Protein AF-A0AAW5BSU6-F1 (afdb_monomer_lite)

pLDDT: mean 76.82, std 16.12, range [39.88, 95.19]

Radius of gyration: 14.84 Å; chains: 1; bounding box: 46×30×34 Å

Secondary structure (DSSP, 8-state):
------HHHHEEEEE-TTS-EEEEE-HHHHHHHHHH---HHHHHHHHHHHHHHTS-------------------

Structure (mmCIF, N/CA/C/O backbone):
data_AF-A0AAW5BSU6-F1
#
_entry.id   AF-A0AAW5BSU6-F1
#
loop_
_atom_site.group_PDB
_atom_site.id
_atom_site.type_symbol
_atom_site.label_atom_id
_atom_site.label_alt_id
_atom_site.label_comp_id
_atom_site.label_asym_id
_atom_site.label_entity_id
_atom_site.label_seq_id
_atom_site.pdbx_PDB_ins_code
_atom_site.Cartn_x
_atom_site.Cartn_y
_atom_site.Cartn_z
_atom_site.occupancy
_atom_site.B_iso_or_equiv
_atom_site.auth_seq_id
_atom_site.auth_comp_id
_atom_site.auth_asym_id
_atom_site.auth_atom_id
_atom_site.pdbx_PDB_model_num
ATOM 1 N N . LYS A 1 1 ? -20.859 -19.697 -4.890 1.00 43.00 1 LYS A N 1
ATOM 2 C CA . LYS A 1 1 ? -19.411 -19.480 -4.662 1.00 43.00 1 LYS A CA 1
ATOM 3 C C . LYS A 1 1 ? -19.021 -18.248 -5.466 1.00 43.00 1 LYS A C 1
ATOM 5 O O . LYS A 1 1 ? -18.819 -18.364 -6.663 1.00 43.00 1 LYS A O 1
ATOM 10 N N . SER A 1 2 ? -19.078 -17.083 -4.829 1.00 53.38 2 SER A N 1
ATOM 11 C CA . SER A 1 2 ? -18.907 -15.749 -5.429 1.00 53.38 2 SER A CA 1
ATOM 12 C C . SER A 1 2 ? -17.692 -15.006 -4.857 1.00 53.38 2 SER A C 1
ATOM 14 O O . SER A 1 2 ? -17.482 -13.851 -5.185 1.00 53.38 2 SER A O 1
ATOM 16 N N . ASP A 1 3 ? -16.876 -15.680 -4.037 1.00 59.72 3 ASP A N 1
ATOM 17 C CA . ASP A 1 3 ? -15.678 -15.121 -3.386 1.00 59.72 3 ASP A CA 1
ATOM 18 C C . ASP A 1 3 ? -14.427 -15.124 -4.280 1.00 59.72 3 ASP A C 1
ATOM 20 O O . ASP A 1 3 ? -13.304 -15.007 -3.794 1.00 59.72 3 ASP A O 1
ATOM 24 N N . VAL A 1 4 ? -14.592 -15.311 -5.590 1.00 60.72 4 VAL A N 1
ATOM 25 C CA . VAL A 1 4 ? -13.485 -15.197 -6.541 1.00 60.72 4 VAL A CA 1
ATOM 26 C C . VAL A 1 4 ? -13.565 -13.799 -7.133 1.00 60.72 4 VAL A C 1
ATOM 28 O O . VAL A 1 4 ? -14.385 -13.543 -8.011 1.00 60.72 4 VAL A O 1
ATOM 31 N N . LEU A 1 5 ? -12.750 -12.891 -6.597 1.00 60.56 5 LEU A N 1
ATOM 32 C CA . LEU A 1 5 ? -12.527 -11.574 -7.184 1.00 60.56 5 LEU A CA 1
ATOM 33 C C . LEU A 1 5 ? -12.020 -11.767 -8.620 1.00 60.56 5 LEU A C 1
ATOM 35 O O . LEU A 1 5 ? -11.054 -12.493 -8.839 1.00 60.56 5 LEU A O 1
ATOM 39 N N . ASN A 1 6 ? -12.704 -11.176 -9.598 1.00 61.41 6 ASN A N 1
ATOM 40 C CA . ASN A 1 6 ? -12.310 -11.267 -10.999 1.00 61.41 6 ASN A CA 1
ATOM 41 C C . ASN A 1 6 ? -11.037 -10.433 -11.213 1.00 61.41 6 ASN A C 1
ATOM 43 O O . ASN A 1 6 ? -11.058 -9.226 -10.978 1.00 61.41 6 ASN A O 1
ATOM 47 N N . ASP A 1 7 ? -9.944 -11.049 -11.672 1.00 57.44 7 ASP A N 1
ATOM 48 C CA . ASP A 1 7 ? -8.643 -10.381 -11.852 1.00 57.44 7 ASP A CA 1
ATOM 49 C C . ASP A 1 7 ? -8.742 -9.111 -12.723 1.00 57.44 7 ASP A C 1
ATOM 51 O O . ASP A 1 7 ? -8.020 -8.139 -12.494 1.00 57.44 7 ASP A O 1
ATOM 55 N N . TYR A 1 8 ? -9.700 -9.076 -13.661 1.00 51.69 8 TYR A N 1
ATOM 56 C CA . TYR A 1 8 ? -9.980 -7.922 -14.527 1.00 51.69 8 TYR A CA 1
ATOM 57 C C . TYR A 1 8 ? -10.617 -6.717 -13.813 1.00 51.69 8 TYR A C 1
ATOM 59 O O . TYR A 1 8 ? -10.496 -5.591 -14.294 1.00 51.69 8 TYR A O 1
ATOM 67 N N . GLU A 1 9 ? -11.303 -6.916 -12.685 1.00 59.56 9 GLU A N 1
ATOM 68 C CA . GLU A 1 9 ? -11.918 -5.818 -11.920 1.00 59.56 9 GLU A CA 1
ATOM 69 C C . GLU A 1 9 ? -10.942 -5.199 -10.913 1.00 59.56 9 GLU A C 1
ATOM 71 O O . GLU A 1 9 ? -11.131 -4.062 -10.470 1.00 59.56 9 GLU A O 1
ATOM 76 N N . VAL A 1 10 ? -9.884 -5.936 -10.568 1.00 62.97 10 VAL A N 1
ATOM 77 C CA . VAL A 1 10 ? -9.076 -5.676 -9.377 1.00 62.97 10 VAL A CA 1
ATOM 78 C C . VAL A 1 10 ? -7.649 -5.233 -9.696 1.00 62.97 10 VAL A C 1
ATOM 80 O O . VAL A 1 10 ? -7.044 -4.556 -8.865 1.00 62.97 10 VAL A O 1
ATOM 83 N N . CYS A 1 11 ? -7.135 -5.533 -10.894 1.00 73.62 11 CYS A N 1
ATOM 84 C CA . CYS A 1 11 ? -5.879 -4.994 -11.414 1.00 73.62 11 CYS A CA 1
ATOM 85 C C . CYS A 1 11 ? -6.133 -4.153 -12.675 1.00 73.62 11 CYS A C 1
ATOM 87 O O . CYS A 1 11 ? -6.726 -4.632 -13.641 1.00 73.62 11 CYS A O 1
ATOM 89 N N . ARG A 1 12 ? -5.669 -2.898 -12.690 1.00 78.88 12 ARG A N 1
ATOM 90 C CA . ARG A 1 12 ? -5.659 -2.050 -13.892 1.00 78.88 12 ARG A CA 1
ATOM 91 C C . ARG A 1 12 ? -4.241 -1.668 -14.265 1.00 78.88 12 ARG A C 1
ATOM 93 O O . ARG A 1 12 ? -3.505 -1.133 -13.442 1.00 78.88 12 ARG A O 1
ATOM 100 N N . TYR A 1 13 ? -3.912 -1.857 -15.533 1.00 81.19 13 TYR A N 1
ATOM 101 C CA . TYR A 1 13 ? -2.691 -1.332 -16.121 1.00 81.19 13 TYR A CA 1
ATOM 102 C C . TYR A 1 13 ? -2.915 0.119 -16.557 1.00 81.19 13 TYR A C 1
ATOM 104 O O . TYR A 1 13 ? -3.819 0.388 -17.351 1.00 81.19 13 TYR A O 1
ATOM 112 N N . MET A 1 14 ? -2.117 1.057 -16.045 1.00 85.38 14 MET A N 1
ATOM 113 C CA . MET A 1 14 ? -2.184 2.468 -16.437 1.00 85.38 14 MET A CA 1
ATOM 114 C C . MET A 1 14 ? -0.849 2.963 -16.986 1.00 85.38 14 MET A C 1
ATOM 116 O O . MET A 1 14 ? 0.212 2.653 -16.445 1.00 85.38 14 MET A O 1
ATOM 120 N N . GLN A 1 15 ? -0.911 3.758 -18.054 1.00 87.25 15 GLN A N 1
ATOM 121 C CA . GLN A 1 15 ? 0.228 4.531 -18.537 1.00 87.25 15 GLN A CA 1
ATOM 122 C C . GLN A 1 15 ? 0.216 5.909 -17.870 1.00 87.25 15 GLN A C 1
ATOM 124 O O . GLN A 1 15 ? -0.813 6.581 -17.824 1.00 87.25 15 GLN A O 1
ATOM 129 N N . LEU A 1 16 ? 1.360 6.302 -17.329 1.00 85.19 16 LEU A N 1
ATOM 130 C CA . LEU A 1 16 ? 1.607 7.585 -16.688 1.00 85.19 16 LEU A CA 1
ATOM 131 C C . LEU A 1 16 ? 2.070 8.614 -17.730 1.00 85.19 16 LEU A C 1
ATOM 133 O O . LEU A 1 16 ? 2.629 8.260 -18.767 1.00 85.19 16 LEU A O 1
ATOM 137 N N . GLU A 1 17 ? 1.899 9.901 -17.428 1.00 87.62 17 GLU A N 1
ATOM 138 C CA . GLU A 1 17 ? 2.264 11.009 -18.333 1.00 87.62 17 GLU A CA 1
ATOM 139 C C . GLU A 1 17 ? 3.753 11.030 -18.713 1.00 87.62 17 GLU A C 1
ATOM 141 O O . GLU A 1 17 ? 4.128 11.513 -19.776 1.00 87.62 17 GLU A O 1
ATOM 146 N N . ASN A 1 18 ? 4.611 10.464 -17.864 1.00 88.06 18 ASN A N 1
ATOM 147 C CA . ASN A 1 18 ? 6.047 10.334 -18.107 1.00 88.06 18 ASN A CA 1
ATOM 148 C C . ASN A 1 18 ? 6.420 9.122 -18.986 1.00 88.06 18 ASN A C 1
ATOM 150 O O . ASN A 1 18 ? 7.601 8.796 -19.103 1.00 88.06 18 ASN A O 1
ATOM 154 N N . GLY A 1 19 ? 5.435 8.428 -19.563 1.00 89.75 19 GLY A N 1
ATOM 155 C CA . GLY A 1 19 ? 5.628 7.236 -20.388 1.00 89.75 19 GLY A CA 1
ATOM 156 C C . GLY A 1 19 ? 5.885 5.949 -19.598 1.00 89.75 19 GLY A C 1
ATOM 157 O O . GLY A 1 19 ? 6.039 4.894 -20.210 1.00 89.75 19 GLY A O 1
ATOM 158 N N . LEU A 1 20 ? 5.920 6.003 -18.260 1.00 87.12 20 LEU A N 1
ATOM 159 C CA . LEU A 1 20 ? 6.013 4.808 -17.420 1.00 87.12 20 LEU A CA 1
ATOM 160 C C . LEU A 1 20 ? 4.659 4.107 -17.309 1.00 87.12 20 LEU A C 1
ATOM 162 O O . LEU A 1 20 ? 3.607 4.688 -17.562 1.00 87.12 20 LEU A O 1
ATOM 166 N N . HIS A 1 21 ? 4.691 2.856 -16.869 1.00 85.50 21 HIS A N 1
ATOM 167 C CA . HIS A 1 21 ? 3.496 2.060 -16.640 1.00 85.50 21 HIS A CA 1
ATOM 168 C C . HIS A 1 21 ? 3.411 1.606 -15.188 1.00 85.50 21 HIS A C 1
ATOM 170 O O . HIS A 1 21 ? 4.435 1.380 -14.540 1.00 85.50 21 HIS A O 1
ATOM 176 N N . ALA A 1 22 ? 2.188 1.475 -14.687 1.00 84.94 22 ALA A N 1
ATOM 177 C CA . ALA A 1 22 ? 1.921 1.019 -13.336 1.00 84.94 22 ALA A CA 1
ATOM 178 C C . ALA A 1 22 ? 0.745 0.043 -13.306 1.00 84.94 22 ALA A C 1
ATOM 180 O O . ALA A 1 22 ? -0.285 0.274 -13.942 1.00 84.94 22 ALA A O 1
ATOM 181 N N . ASP A 1 23 ? 0.902 -1.005 -12.502 1.00 85.06 23 ASP A N 1
ATOM 182 C CA . ASP A 1 23 ? -0.188 -1.887 -12.108 1.00 85.06 23 ASP A CA 1
ATOM 183 C C . ASP A 1 23 ? -0.875 -1.313 -10.868 1.00 85.06 23 ASP A C 1
ATOM 185 O O . ASP A 1 23 ? -0.240 -1.052 -9.840 1.00 85.06 23 ASP A O 1
ATOM 189 N N .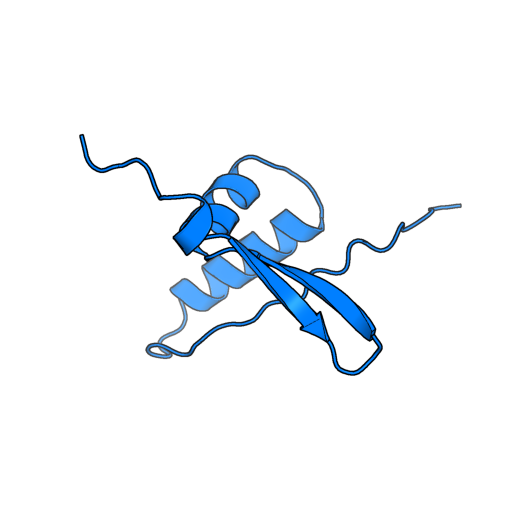 VAL A 1 24 ? -2.185 -1.111 -10.958 1.00 82.69 24 VAL A N 1
ATOM 190 C CA . VAL A 1 24 ? -3.018 -0.586 -9.877 1.00 82.69 24 VAL A CA 1
ATOM 191 C C . VAL A 1 24 ? -3.888 -1.710 -9.346 1.00 82.69 24 VAL A C 1
ATOM 193 O O . VAL A 1 24 ? -4.757 -2.202 -10.061 1.00 82.69 24 VAL A O 1
ATOM 196 N N . TYR A 1 25 ? -3.683 -2.077 -8.083 1.00 85.19 25 TYR A N 1
ATOM 197 C CA . TYR A 1 25 ? -4.466 -3.102 -7.395 1.00 85.19 25 TYR A CA 1
ATOM 198 C C . TYR A 1 25 ? -5.461 -2.477 -6.412 1.00 85.19 25 TYR A C 1
ATOM 200 O O . TYR A 1 25 ? -5.148 -1.479 -5.758 1.00 85.19 25 TYR A O 1
ATOM 208 N N . ALA A 1 26 ? -6.642 -3.081 -6.263 1.00 83.81 26 ALA A N 1
ATOM 209 C CA . ALA A 1 26 ? -7.587 -2.680 -5.221 1.00 83.81 26 ALA A CA 1
ATOM 210 C C . ALA A 1 26 ? -7.062 -3.020 -3.810 1.00 83.81 26 ALA A C 1
ATOM 212 O O . ALA A 1 26 ? -6.262 -3.946 -3.620 1.00 83.81 26 ALA A O 1
ATOM 213 N N . LEU A 1 27 ? -7.531 -2.283 -2.796 1.00 85.00 27 LEU A N 1
ATOM 214 C CA . LEU A 1 27 ? -7.094 -2.480 -1.408 1.00 85.00 27 LEU A CA 1
ATOM 215 C C . LEU A 1 27 ? -7.451 -3.877 -0.885 1.00 85.00 27 LEU A C 1
ATOM 217 O O . LEU A 1 27 ? -6.701 -4.438 -0.089 1.00 85.00 27 LEU A O 1
ATOM 221 N N . GLU A 1 28 ? -8.533 -4.469 -1.383 1.00 85.81 28 GLU A N 1
ATOM 222 C CA . GLU A 1 28 ? -8.996 -5.823 -1.084 1.00 85.81 28 GLU A CA 1
ATOM 223 C C . GLU A 1 28 ? -7.943 -6.897 -1.414 1.00 85.81 28 GLU A C 1
ATOM 225 O O . GLU A 1 28 ? -7.939 -7.954 -0.787 1.00 85.81 28 GLU A O 1
ATOM 230 N N . ILE A 1 29 ? -7.008 -6.614 -2.332 1.00 87.69 29 ILE A N 1
ATOM 231 C CA . ILE A 1 29 ? -5.856 -7.481 -2.637 1.00 87.69 29 ILE A CA 1
ATOM 232 C C . ILE A 1 29 ? -4.603 -7.029 -1.897 1.00 87.69 29 ILE A C 1
ATOM 234 O O . ILE A 1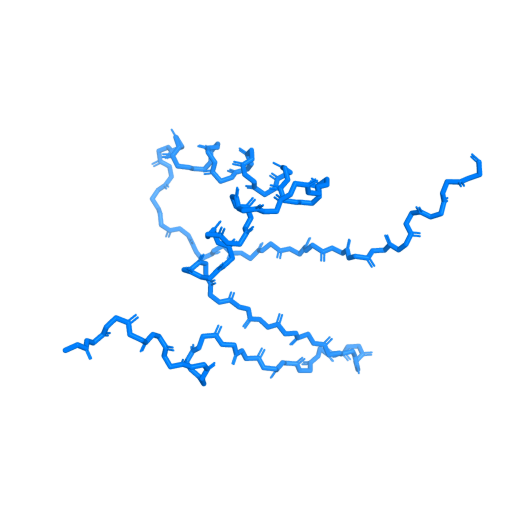 29 ? -3.884 -7.856 -1.331 1.00 87.69 29 ILE A O 1
ATOM 238 N N . ILE A 1 30 ? -4.333 -5.722 -1.868 1.00 88.69 30 ILE A N 1
ATOM 239 C CA . ILE A 1 30 ? -3.112 -5.188 -1.250 1.00 88.69 30 ILE A CA 1
ATOM 240 C C . ILE A 1 30 ? -3.069 -5.524 0.247 1.00 88.69 30 ILE A C 1
ATOM 242 O O . ILE A 1 30 ? -2.019 -5.925 0.749 1.00 88.69 30 ILE A O 1
ATOM 246 N N . ILE A 1 31 ? -4.198 -5.414 0.957 1.00 91.56 31 ILE A N 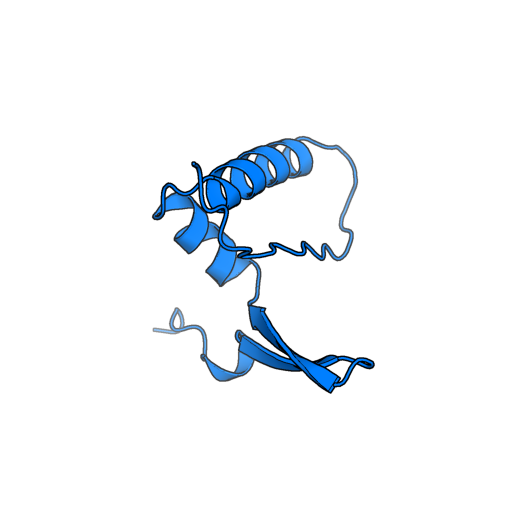1
ATOM 247 C CA . ILE A 1 31 ? -4.294 -5.680 2.398 1.00 91.56 31 ILE A CA 1
ATOM 248 C C . ILE A 1 31 ? -3.853 -7.114 2.738 1.00 91.56 31 ILE A C 1
ATOM 250 O O . ILE A 1 31 ? -2.856 -7.255 3.451 1.00 91.56 31 ILE A O 1
ATOM 254 N N . PRO A 1 32 ? -4.500 -8.191 2.249 1.00 93.31 32 PRO A N 1
ATOM 255 C CA . PRO A 1 32 ? -4.103 -9.552 2.616 1.00 93.31 32 PRO A CA 1
ATOM 256 C C . PRO A 1 32 ? -2.663 -9.888 2.198 1.00 93.31 32 PRO A C 1
ATOM 258 O O . PRO A 1 32 ? -1.949 -10.550 2.955 1.00 93.31 32 PRO A O 1
ATOM 261 N N . VAL A 1 33 ? -2.190 -9.391 1.048 1.00 91.62 33 VAL A N 1
ATOM 262 C CA . VAL A 1 33 ? -0.793 -9.575 0.616 1.00 91.62 33 VAL A CA 1
ATOM 263 C C . VAL A 1 33 ? 0.174 -8.902 1.590 1.00 91.62 33 VAL A C 1
ATOM 265 O O . VAL A 1 33 ? 1.153 -9.521 2.011 1.00 91.62 33 VAL A O 1
ATOM 268 N N . ALA A 1 34 ? -0.113 -7.668 2.008 1.00 93.12 34 ALA A N 1
ATOM 269 C CA . ALA A 1 34 ? 0.725 -6.936 2.948 1.00 93.12 34 ALA A CA 1
ATOM 270 C C . ALA A 1 34 ? 0.760 -7.575 4.341 1.00 93.12 34 ALA A C 1
ATOM 272 O O . ALA A 1 34 ? 1.761 -7.425 5.029 1.00 93.12 34 ALA A O 1
ATOM 273 N N . PHE A 1 35 ? -0.277 -8.293 4.777 1.00 94.06 35 PHE A N 1
ATOM 274 C CA . PHE A 1 35 ? -0.233 -9.052 6.036 1.00 94.06 35 PHE A CA 1
ATOM 275 C C . PHE A 1 35 ? 0.489 -10.399 5.907 1.00 94.06 35 PHE A C 1
ATOM 277 O O . PHE A 1 35 ? 1.027 -10.894 6.896 1.00 94.06 35 PHE A O 1
ATOM 284 N N . ARG A 1 36 ? 0.549 -10.974 4.701 1.00 95.19 36 ARG A N 1
ATOM 285 C CA . ARG A 1 36 ? 1.269 -12.227 4.434 1.00 95.19 36 ARG A CA 1
ATOM 286 C C . ARG A 1 36 ? 2.772 -12.024 4.231 1.00 95.19 36 ARG A C 1
ATOM 288 O O . ARG A 1 36 ? 3.559 -12.904 4.568 1.00 95.19 36 ARG A O 1
ATOM 295 N N . VAL A 1 37 ? 3.170 -10.897 3.649 1.00 90.81 37 VAL A N 1
ATOM 296 C CA . VAL A 1 37 ? 4.559 -10.598 3.276 1.00 90.81 37 VAL A CA 1
ATOM 297 C C . VAL A 1 37 ? 5.199 -9.668 4.312 1.00 90.81 37 VAL A C 1
ATOM 299 O O . VAL A 1 37 ? 4.566 -8.735 4.797 1.00 90.81 37 VAL A O 1
ATOM 302 N N . ASN A 1 38 ? 6.472 -9.901 4.654 1.00 91.75 38 ASN A N 1
ATOM 303 C CA . ASN A 1 38 ? 7.199 -9.101 5.646 1.00 91.75 38 ASN A CA 1
ATOM 304 C C . ASN A 1 38 ? 8.377 -8.322 5.038 1.00 91.75 38 ASN A C 1
ATOM 306 O O . ASN A 1 38 ? 9.536 -8.560 5.365 1.00 91.75 38 ASN A O 1
ATOM 310 N N . THR A 1 39 ? 8.076 -7.391 4.134 1.00 92.81 39 THR A N 1
ATOM 311 C CA . THR A 1 39 ? 9.047 -6.415 3.610 1.00 92.81 39 THR A CA 1
ATOM 312 C C . THR A 1 39 ? 8.875 -5.054 4.283 1.00 92.81 39 THR A C 1
ATOM 314 O O . THR A 1 39 ? 7.808 -4.748 4.823 1.00 92.81 39 THR A O 1
ATOM 317 N N . TYR A 1 40 ? 9.895 -4.197 4.191 1.00 92.19 40 TYR A N 1
ATOM 318 C CA . TYR A 1 40 ? 9.843 -2.816 4.690 1.00 92.19 40 TYR A CA 1
ATOM 319 C C . TYR A 1 40 ? 8.600 -2.056 4.197 1.00 92.19 40 TYR A C 1
ATOM 321 O O . TYR A 1 40 ? 7.844 -1.499 4.990 1.00 92.19 40 TYR A O 1
ATOM 329 N N . ASN A 1 41 ? 8.322 -2.133 2.896 1.00 90.12 41 ASN A N 1
ATOM 330 C CA . ASN A 1 41 ? 7.171 -1.475 2.283 1.00 90.12 41 ASN A CA 1
ATOM 331 C C . ASN A 1 41 ? 5.832 -1.978 2.841 1.00 90.12 41 ASN A C 1
ATOM 333 O O . ASN A 1 41 ? 4.943 -1.184 3.143 1.00 90.12 41 ASN A O 1
ATOM 337 N N . THR A 1 42 ? 5.692 -3.293 3.042 1.00 92.00 42 THR A N 1
ATOM 338 C CA . THR A 1 42 ? 4.475 -3.854 3.652 1.00 92.00 42 THR A CA 1
ATOM 339 C C . THR A 1 42 ? 4.329 -3.459 5.120 1.00 92.00 42 THR A C 1
ATOM 341 O O . THR A 1 42 ? 3.211 -3.238 5.575 1.00 92.00 42 THR A O 1
ATOM 344 N N . HIS A 1 43 ? 5.434 -3.298 5.857 1.00 93.69 43 HIS A N 1
ATOM 345 C CA . HIS A 1 43 ? 5.398 -2.787 7.226 1.00 93.69 43 HIS A CA 1
ATOM 346 C C . HIS A 1 43 ? 4.895 -1.340 7.270 1.00 93.69 43 HIS A C 1
ATOM 348 O O . HIS A 1 43 ? 3.970 -1.049 8.027 1.00 93.69 43 HIS A O 1
ATOM 354 N N . LEU A 1 44 ? 5.437 -0.460 6.420 1.00 93.19 44 LEU A N 1
ATOM 355 C CA . LEU A 1 44 ? 4.961 0.922 6.305 1.00 93.19 44 LEU A CA 1
ATOM 356 C C . LEU A 1 44 ? 3.470 0.980 5.962 1.00 93.19 44 LEU A C 1
ATOM 358 O O . LEU A 1 44 ? 2.719 1.705 6.616 1.00 93.19 44 LEU A O 1
ATOM 362 N N . PHE A 1 45 ? 3.036 0.177 4.987 1.00 92.06 45 PHE A N 1
ATOM 363 C CA . PHE A 1 45 ? 1.630 0.091 4.602 1.00 92.06 45 PHE A CA 1
ATOM 364 C C . PHE A 1 45 ? 0.740 -0.343 5.774 1.00 92.06 45 PHE A C 1
ATOM 366 O O . PHE A 1 45 ? -0.266 0.309 6.038 1.00 92.06 45 PHE A O 1
ATOM 373 N N . ARG A 1 46 ? 1.114 -1.397 6.518 1.00 94.38 46 ARG A N 1
ATOM 374 C CA . ARG A 1 46 ? 0.345 -1.873 7.685 1.00 94.38 46 ARG A CA 1
ATOM 375 C C . ARG A 1 46 ? 0.243 -0.807 8.777 1.00 94.38 46 ARG A C 1
ATOM 377 O O . ARG A 1 46 ? -0.851 -0.570 9.284 1.00 94.38 46 ARG A O 1
ATOM 384 N N . THR A 1 47 ? 1.349 -0.144 9.113 1.00 94.00 47 THR A N 1
ATOM 385 C CA . THR A 1 47 ? 1.371 0.926 10.126 1.00 94.00 47 THR A CA 1
ATOM 386 C C . THR A 1 47 ? 0.485 2.100 9.711 1.00 94.00 47 THR A C 1
ATOM 388 O O . THR A 1 47 ? -0.328 2.576 10.506 1.00 94.00 47 THR A O 1
ATOM 391 N N . TRP A 1 48 ? 0.578 2.527 8.449 1.00 91.94 48 TRP A N 1
ATOM 392 C CA . TRP A 1 48 ? -0.293 3.561 7.893 1.00 91.94 48 TRP A CA 1
ATOM 393 C C . TRP A 1 48 ? -1.770 3.145 7.913 1.00 91.94 48 TRP A C 1
ATOM 395 O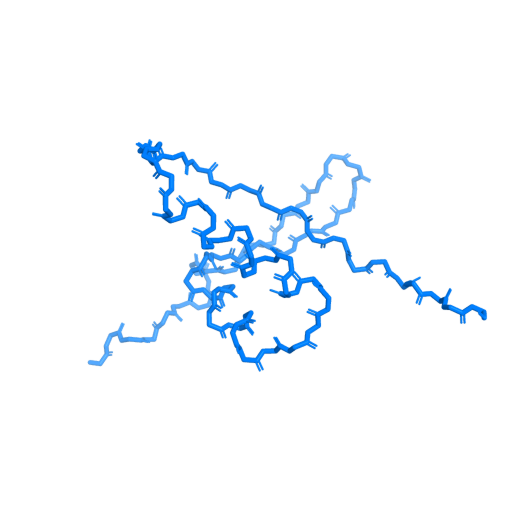 O . TRP A 1 48 ? -2.618 3.933 8.332 1.00 91.94 48 TRP A O 1
ATOM 405 N N . LEU A 1 49 ? -2.075 1.907 7.513 1.00 91.62 49 LEU A N 1
ATOM 406 C CA . LEU A 1 49 ? -3.440 1.383 7.444 1.00 91.62 49 LEU A CA 1
ATOM 407 C C . LEU A 1 49 ? -4.104 1.385 8.824 1.00 91.62 49 LEU A C 1
ATOM 409 O O . LEU A 1 49 ? -5.239 1.838 8.953 1.00 91.62 49 LEU A O 1
ATOM 413 N N . VAL A 1 50 ? -3.387 0.937 9.860 1.00 92.38 50 VAL A N 1
ATOM 414 C CA . VAL A 1 50 ? -3.865 0.978 11.252 1.00 92.38 50 VAL A CA 1
ATOM 415 C C . VAL A 1 50 ? -4.084 2.420 11.705 1.00 92.38 50 VAL A C 1
ATOM 417 O O . VAL A 1 50 ? -5.147 2.737 12.235 1.00 92.38 50 VAL A O 1
ATOM 420 N N . GLY A 1 51 ? -3.126 3.315 11.446 1.00 91.50 51 GLY A N 1
ATOM 421 C CA . GLY A 1 51 ? -3.268 4.735 11.778 1.00 91.50 51 GLY A CA 1
ATOM 422 C C . GLY A 1 51 ? -4.490 5.378 11.116 1.00 91.50 51 GLY A C 1
ATOM 423 O O . GLY A 1 51 ? -5.207 6.149 11.753 1.00 91.50 51 GLY A O 1
ATOM 424 N N . LYS A 1 52 ? -4.784 5.016 9.861 1.00 86.56 52 LYS A N 1
ATOM 425 C CA . LYS A 1 52 ? -5.979 5.484 9.151 1.00 86.56 52 LYS A CA 1
ATOM 426 C C . LYS A 1 52 ? -7.270 4.869 9.679 1.00 86.56 52 LYS A C 1
ATOM 428 O O . LYS A 1 52 ? -8.228 5.612 9.875 1.00 86.56 52 LYS A O 1
ATOM 433 N N . ALA A 1 53 ? -7.300 3.571 9.969 1.00 86.56 53 ALA A N 1
ATOM 434 C CA . ALA A 1 53 ? -8.482 2.912 10.531 1.00 86.56 53 ALA A CA 1
ATOM 435 C C . ALA A 1 53 ? -8.889 3.488 11.900 1.00 86.56 53 ALA A C 1
ATOM 437 O O . ALA A 1 53 ? -10.071 3.523 12.229 1.00 86.56 53 ALA A O 1
ATOM 438 N N . LEU A 1 54 ? -7.913 3.961 12.681 1.00 88.06 54 LEU A N 1
ATOM 439 C CA . LEU A 1 54 ? -8.134 4.599 13.981 1.00 88.06 54 LEU A CA 1
ATOM 440 C C . LEU A 1 54 ? -8.453 6.101 13.880 1.00 88.06 54 LEU A C 1
ATOM 442 O O . LEU A 1 54 ? -8.863 6.709 14.868 1.00 88.06 54 LEU A O 1
ATOM 446 N N . SER A 1 55 ? -8.273 6.715 12.708 1.00 85.31 55 SER A N 1
ATOM 447 C CA . SER A 1 55 ? -8.588 8.129 12.497 1.00 85.31 55 SER A CA 1
ATOM 448 C C . SER A 1 55 ? -10.097 8.340 12.324 1.00 85.31 55 SER A C 1
ATOM 450 O O . SER A 1 55 ? -10.772 7.554 11.666 1.00 85.31 55 SER A O 1
ATOM 452 N N . GLN A 1 56 ? -10.646 9.425 12.882 1.00 72.62 56 GLN A N 1
ATOM 453 C CA . GLN A 1 56 ? -12.075 9.758 12.744 1.00 72.62 56 GLN A CA 1
ATOM 454 C C . GLN A 1 56 ? -12.435 10.385 11.378 1.00 72.62 56 GLN A C 1
ATOM 456 O O . GLN A 1 56 ? -13.587 10.764 11.155 1.00 72.62 56 GLN A O 1
ATOM 461 N N . GLU A 1 57 ? -11.476 10.497 10.449 1.00 69.44 57 GLU A N 1
ATOM 462 C CA . GLU A 1 57 ? -11.724 10.984 9.089 1.00 69.44 57 GLU A CA 1
ATOM 463 C C . GLU A 1 57 ? -12.556 9.972 8.293 1.00 69.44 57 GLU A C 1
ATOM 465 O O . GLU A 1 57 ? -12.114 8.865 7.982 1.00 69.44 57 GLU A O 1
ATOM 470 N N . LYS A 1 58 ? -13.774 10.363 7.906 1.00 60.97 58 LYS A N 1
ATOM 471 C CA . LYS A 1 58 ? -14.631 9.528 7.061 1.00 60.97 58 LYS A CA 1
ATOM 472 C C . LYS A 1 58 ? -14.213 9.619 5.588 1.00 60.97 58 LYS A C 1
ATOM 474 O O . LYS A 1 58 ? -14.310 10.674 4.975 1.00 60.97 58 LYS A O 1
ATOM 479 N N . ARG A 1 59 ? -13.867 8.452 5.031 1.00 61.84 59 ARG A N 1
ATOM 480 C CA . ARG A 1 59 ? -14.016 8.035 3.621 1.00 61.84 59 ARG A CA 1
ATOM 481 C C . ARG A 1 59 ? -13.401 8.989 2.578 1.00 61.84 59 ARG A C 1
ATOM 483 O O . ARG A 1 59 ? -14.119 9.639 1.826 1.00 61.84 59 ARG A O 1
ATOM 490 N N . GLN A 1 60 ? -12.070 8.998 2.483 1.00 59.81 60 GLN A N 1
ATOM 491 C CA . GLN A 1 60 ? -11.351 9.529 1.315 1.00 59.81 60 GLN A CA 1
ATOM 492 C C . GLN A 1 60 ? -10.868 8.390 0.401 1.00 59.81 60 GLN A C 1
ATOM 494 O O . GLN A 1 60 ? -10.615 7.280 0.865 1.00 59.81 60 GLN A O 1
ATOM 499 N N . THR A 1 61 ? -10.741 8.656 -0.901 1.00 63.34 61 THR A N 1
ATOM 500 C CA . THR A 1 61 ? -10.072 7.746 -1.845 1.00 63.34 61 THR A CA 1
ATOM 501 C C . THR A 1 61 ? -8.572 7.805 -1.579 1.00 63.34 61 THR A C 1
ATOM 503 O O . THR A 1 61 ? -7.956 8.855 -1.750 1.00 63.34 61 THR A O 1
ATOM 506 N N . TYR A 1 62 ? -7.981 6.696 -1.133 1.00 65.50 62 TYR A N 1
ATOM 507 C CA . TYR A 1 62 ? -6.564 6.648 -0.776 1.00 65.50 62 TYR A CA 1
ATOM 508 C C . TYR A 1 62 ? -5.726 6.102 -1.930 1.00 65.50 62 TYR A C 1
ATOM 510 O O . TYR A 1 62 ? -6.001 5.023 -2.448 1.00 65.50 62 TYR A O 1
ATOM 518 N N . VAL A 1 63 ? -4.671 6.833 -2.288 1.00 67.88 63 VAL A N 1
ATOM 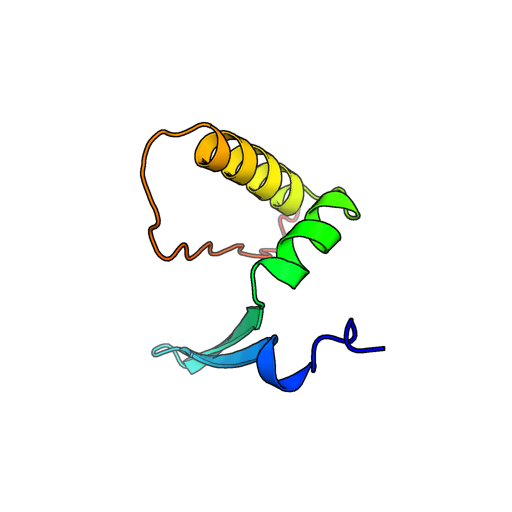519 C CA . VAL A 1 63 ? -3.633 6.389 -3.225 1.00 67.88 63 VAL A CA 1
ATOM 520 C C . VAL A 1 63 ? -2.317 6.335 -2.460 1.00 67.88 63 VAL A C 1
ATOM 522 O O . VAL A 1 63 ? -1.919 7.324 -1.846 1.00 67.88 63 VAL A O 1
ATOM 525 N N . MET A 1 64 ? -1.646 5.184 -2.477 1.00 70.38 64 MET A N 1
ATOM 526 C CA . MET A 1 64 ? -0.315 5.030 -1.895 1.00 70.38 64 MET A CA 1
ATOM 527 C C . MET A 1 64 ? 0.666 4.600 -2.982 1.00 70.38 64 MET A C 1
ATOM 529 O O . MET A 1 64 ? 0.455 3.594 -3.653 1.00 70.38 64 MET A O 1
ATOM 533 N N . PHE A 1 65 ? 1.754 5.354 -3.129 1.00 69.25 65 PHE A N 1
ATOM 534 C CA . PHE A 1 65 ? 2.842 5.017 -4.039 1.00 69.25 65 PHE A CA 1
ATOM 535 C C . PHE A 1 65 ? 3.936 4.287 -3.268 1.00 69.25 65 PHE A C 1
ATOM 537 O O . PHE A 1 65 ? 4.614 4.876 -2.429 1.00 69.25 65 PHE A O 1
ATOM 544 N N . ILE A 1 66 ? 4.113 3.001 -3.559 1.00 67.00 66 ILE A N 1
ATOM 545 C CA . ILE A 1 66 ? 5.204 2.199 -3.007 1.00 67.00 66 ILE A CA 1
ATOM 546 C C . ILE A 1 66 ? 6.246 2.029 -4.107 1.00 67.00 66 ILE A C 1
ATOM 548 O O . ILE A 1 66 ? 6.063 1.245 -5.037 1.00 67.00 66 ILE A O 1
ATOM 552 N N . GLN A 1 67 ? 7.344 2.775 -4.014 1.00 66.31 67 GLN A N 1
ATOM 553 C CA . GLN A 1 67 ? 8.457 2.607 -4.939 1.00 66.31 67 GLN A CA 1
ATOM 554 C C . GLN A 1 67 ? 9.290 1.398 -4.514 1.00 66.31 67 GLN A C 1
ATOM 556 O O . GLN A 1 67 ? 9.865 1.370 -3.427 1.00 66.31 67 GLN A O 1
ATOM 561 N N . ASN A 1 68 ? 9.385 0.400 -5.389 1.00 57.12 68 ASN A N 1
ATOM 562 C CA . ASN A 1 68 ? 10.332 -0.699 -5.229 1.00 57.12 68 ASN A CA 1
ATOM 563 C C . ASN A 1 68 ? 11.671 -0.288 -5.866 1.00 57.12 68 ASN A C 1
ATOM 565 O O . ASN A 1 68 ? 12.090 -0.808 -6.898 1.00 57.12 68 ASN A O 1
ATOM 569 N N . GLY A 1 69 ? 12.315 0.725 -5.285 1.00 48.94 69 GLY A N 1
ATOM 570 C CA . GLY A 1 69 ? 13.695 1.059 -5.616 1.00 48.94 69 GLY A CA 1
ATOM 571 C C . GLY A 1 69 ? 14.612 0.018 -4.984 1.00 48.94 69 GLY A C 1
ATOM 572 O O . GLY A 1 69 ? 14.503 -0.248 -3.789 1.00 48.94 69 GLY A O 1
ATOM 573 N N . LYS A 1 70 ? 15.510 -0.586 -5.770 1.00 49.25 70 LYS A N 1
ATOM 574 C CA . LYS A 1 70 ? 16.615 -1.390 -5.235 1.00 49.25 70 LYS A CA 1
ATOM 575 C C . LYS A 1 70 ? 17.437 -0.512 -4.287 1.00 49.25 70 LYS A C 1
ATOM 577 O O . LYS A 1 70 ? 18.314 0.220 -4.734 1.00 49.25 70 LYS A O 1
ATOM 582 N N . ALA A 1 71 ? 17.168 -0.589 -2.988 1.00 47.41 71 ALA A N 1
ATOM 583 C CA . ALA A 1 71 ? 18.114 -0.161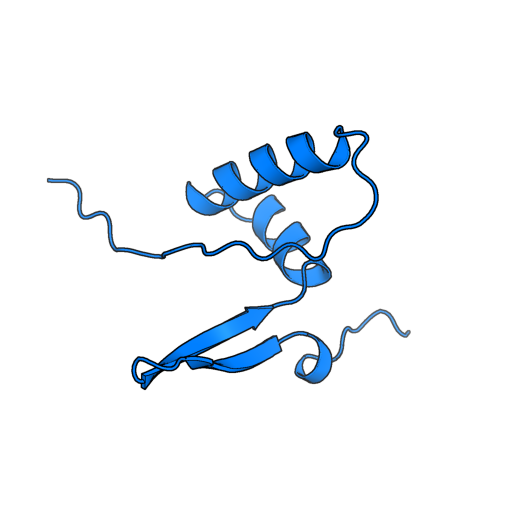 -1.973 1.00 47.41 71 ALA A CA 1
ATOM 584 C C . ALA A 1 71 ? 19.246 -1.196 -1.968 1.00 47.41 71 ALA A C 1
ATOM 586 O O . ALA A 1 71 ? 19.184 -2.197 -1.261 1.00 47.41 71 ALA A O 1
ATOM 587 N N . GLY A 1 72 ? 20.227 -1.005 -2.852 1.00 42.12 72 GLY A N 1
ATOM 588 C CA . GLY A 1 72 ? 21.533 -1.629 -2.707 1.00 42.12 72 GLY A CA 1
ATOM 589 C C . GLY A 1 72 ? 22.196 -1.010 -1.485 1.00 42.12 72 GLY A C 1
ATOM 590 O O . GLY A 1 72 ? 22.510 0.176 -1.486 1.00 42.12 72 GLY A O 1
ATOM 591 N N . TYR A 1 73 ? 22.329 -1.793 -0.426 1.00 46.69 73 TYR A N 1
ATOM 592 C CA . TYR A 1 73 ? 23.172 -1.470 0.717 1.00 46.69 73 TYR A CA 1
ATOM 593 C C . TYR A 1 73 ? 24.609 -1.858 0.342 1.00 46.69 73 TYR A C 1
ATOM 595 O O . TYR A 1 73 ? 24.842 -3.007 -0.040 1.00 46.69 73 TYR A O 1
ATOM 603 N N . CYS A 1 74 ? 25.531 -0.892 0.399 1.00 39.88 74 CYS A N 1
ATOM 604 C CA . CYS A 1 74 ? 26.963 -1.160 0.541 1.00 39.88 74 CYS A CA 1
ATOM 605 C C . CYS A 1 74 ? 27.263 -1.528 1.996 1.00 39.88 74 CYS A C 1
ATOM 607 O O . CYS A 1 74 ? 26.621 -0.918 2.884 1.00 39.88 74 CYS A O 1
#

Organism: Phocaeicola vulgatus (NCBI:txid821)

Foldseek 3Di:
DPPDDDPVVAWDWDQDPVRDIDIGGDPVVLVVVLVVDDDPLSVVVVVVVVVVVPDPDPDDDDDDDDDPDPPPDD

Sequence (74 aa):
KSDVLNDYEVCRYMQLENGLHADVYALEIIIPVAFRVNTYNTHLFRTWLVGKALSQEKRQTYVMFIQNGKAGYC